Protein AF-A0A087G885-F1 (afdb_monomer_lite)

InterPro domains:
  IPR001480 Bulb-type lectin domain [PF01453] (35-95)
  IPR036426 Bulb-type lectin domain superfamily [SSF51110] (36-97)

pLDDT: mean 77.78, std 17.63, range [29.0, 96.12]

Organism: Arabis alpina (NCBI:txid50452)

Sequence (132 aa):
MGFSRSHRQVLLKITQASASPIMVNQKPVGQLLLAGNVSATLLDSGNFMIREFGPGRVSGRVLWQSFDHPTNVLLPGMKIGFNLKTKKEVAVTSWISNQVPASGAFRLGLDPSGANQLLVWRMVKSTGPVES

Structure (mmCIF, N/CA/C/O backbone):
data_AF-A0A087G885-F1
#
_entry.id   AF-A0A087G885-F1
#
loop_
_atom_site.group_PDB
_atom_site.id
_atom_site.type_symbol
_atom_site.label_atom_id
_atom_site.label_alt_id
_atom_site.label_comp_id
_atom_site.label_asym_id
_atom_site.label_entity_id
_atom_site.label_seq_id
_atom_site.pdbx_PDB_ins_code
_atom_site.Cartn_x
_atom_site.Cartn_y
_atom_site.Cartn_z
_atom_site.occupancy
_atom_site.B_iso_or_equiv
_atom_site.auth_seq_id
_atom_site.auth_comp_id
_atom_site.auth_asym_id
_atom_site.auth_atom_id
_atom_site.pdbx_PDB_model_num
ATOM 1 N N . MET A 1 1 ? -7.961 15.736 -51.613 1.00 31.55 1 MET A N 1
ATOM 2 C CA . MET A 1 1 ? -7.478 14.830 -50.547 1.00 31.55 1 MET A CA 1
ATOM 3 C C . MET A 1 1 ? -6.713 15.660 -49.537 1.00 31.55 1 MET A C 1
ATOM 5 O O . MET A 1 1 ? -5.722 16.265 -49.915 1.00 31.55 1 MET A O 1
ATOM 9 N N . GLY A 1 2 ? -7.183 15.748 -48.296 1.00 29.77 2 GLY A N 1
ATOM 10 C CA . GLY A 1 2 ? -6.480 16.465 -47.236 1.00 29.77 2 GLY A CA 1
ATOM 11 C C . GLY A 1 2 ? -6.496 15.617 -45.977 1.00 29.77 2 GLY A C 1
ATOM 12 O O . GLY A 1 2 ? -7.555 15.403 -45.398 1.00 29.77 2 GLY A O 1
ATOM 13 N N . PHE A 1 3 ? -5.338 15.100 -45.578 1.00 29.00 3 PHE A N 1
ATOM 14 C CA . PHE A 1 3 ? -5.192 14.419 -44.298 1.00 29.00 3 PHE A CA 1
ATOM 15 C C . PHE A 1 3 ? -4.733 15.441 -43.260 1.00 29.00 3 PHE A C 1
ATOM 17 O O . PHE A 1 3 ? -3.583 15.873 -43.268 1.00 29.00 3 PHE A O 1
ATOM 24 N N . SER A 1 4 ? -5.639 15.821 -42.357 1.00 32.22 4 SER A N 1
ATOM 25 C CA . SER A 1 4 ? -5.287 16.538 -41.132 1.00 32.22 4 SER A CA 1
ATOM 26 C C . SER A 1 4 ? -4.790 15.529 -40.097 1.00 32.22 4 SER A C 1
ATOM 28 O O . SER A 1 4 ? -5.542 14.665 -39.639 1.00 32.22 4 SER A O 1
ATOM 30 N N . ARG A 1 5 ? -3.505 15.608 -39.733 1.00 40.09 5 ARG A N 1
ATOM 31 C CA . ARG A 1 5 ? -2.944 14.859 -38.602 1.00 40.09 5 ARG A CA 1
ATOM 32 C C . ARG A 1 5 ? -3.202 15.631 -37.310 1.00 40.09 5 ARG A C 1
ATOM 34 O O . ARG A 1 5 ? -2.418 16.492 -36.919 1.00 40.09 5 ARG A O 1
ATOM 41 N N . SER A 1 6 ? -4.278 15.277 -36.616 1.00 41.97 6 SER A N 1
ATOM 42 C CA . SER A 1 6 ? -4.454 15.635 -35.207 1.00 41.97 6 SER A CA 1
ATOM 43 C C . SER A 1 6 ? -3.518 14.771 -34.352 1.00 41.97 6 SER A C 1
ATOM 45 O O . SER A 1 6 ? -3.659 13.547 -34.302 1.00 41.97 6 SER A O 1
ATOM 47 N N . HIS A 1 7 ? -2.535 15.401 -33.704 1.00 48.94 7 HIS A N 1
ATOM 48 C CA . HIS A 1 7 ? -1.668 14.761 -32.713 1.00 48.94 7 HIS A CA 1
ATOM 49 C C . HIS A 1 7 ? -2.490 14.433 -31.460 1.00 48.94 7 HIS A C 1
ATOM 51 O O . HIS A 1 7 ? -2.617 15.249 -30.548 1.00 48.94 7 HIS A O 1
ATOM 57 N N . ARG A 1 8 ? -3.061 13.227 -31.403 1.00 53.31 8 ARG A N 1
ATOM 58 C CA . ARG A 1 8 ? -3.664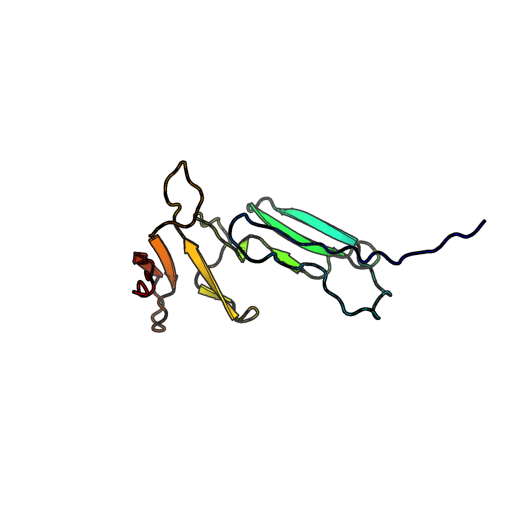 12.711 -30.172 1.00 53.31 8 ARG A CA 1
ATOM 59 C C . ARG A 1 8 ? -2.547 12.357 -29.191 1.00 53.31 8 ARG A C 1
ATOM 61 O O . ARG A 1 8 ? -1.811 11.399 -29.409 1.00 53.31 8 ARG A O 1
ATOM 68 N N . GLN A 1 9 ? -2.427 13.114 -28.105 1.00 55.38 9 GLN A N 1
ATOM 69 C CA . GLN A 1 9 ? -1.678 12.660 -26.935 1.00 55.38 9 GLN A CA 1
ATOM 70 C C . GLN A 1 9 ? -2.383 11.425 -26.366 1.00 55.38 9 GLN A C 1
ATOM 72 O O . GLN A 1 9 ? -3.574 11.474 -26.055 1.00 55.38 9 GLN A O 1
ATOM 77 N N . VAL A 1 10 ? -1.665 10.309 -26.244 1.00 59.78 10 VAL A N 1
ATOM 78 C CA . VAL A 1 10 ? -2.186 9.113 -25.574 1.00 59.78 10 VAL A CA 1
ATOM 79 C C . VAL A 1 10 ? -1.927 9.282 -24.086 1.00 59.78 10 VAL A C 1
ATOM 81 O O . VAL A 1 10 ? -0.790 9.184 -23.639 1.00 59.78 10 VAL A O 1
ATOM 84 N N . LEU A 1 11 ? -2.977 9.571 -23.324 1.00 68.19 11 LEU A N 1
ATOM 85 C CA . LEU A 1 11 ? -2.916 9.754 -21.878 1.00 68.19 11 LEU A CA 1
ATOM 86 C C . LEU A 1 11 ? -3.307 8.451 -21.178 1.00 68.19 11 LEU A C 1
ATOM 88 O O . LEU A 1 11 ? -4.454 8.015 -21.274 1.00 68.19 11 LEU A O 1
ATOM 92 N N . LEU A 1 12 ? -2.367 7.844 -20.457 1.00 67.88 12 LEU A N 1
ATOM 93 C CA . LEU A 1 12 ? -2.636 6.701 -19.595 1.00 67.88 12 LEU A CA 1
ATOM 94 C C . LEU A 1 12 ? -3.019 7.211 -18.206 1.00 67.88 12 LEU A C 1
ATOM 96 O O . LEU A 1 12 ? -2.207 7.815 -17.498 1.00 67.88 12 LEU A O 1
ATOM 100 N N . LYS A 1 13 ? -4.267 6.945 -17.824 1.00 72.12 13 LYS A N 1
ATOM 101 C CA . LYS A 1 13 ? -4.784 7.202 -16.482 1.00 72.12 13 LYS A CA 1
ATOM 102 C C . LYS A 1 13 ? -5.332 5.918 -15.877 1.00 72.12 13 LYS A C 1
ATOM 104 O O . LYS A 1 13 ? -5.998 5.151 -16.567 1.00 72.12 13 LYS A O 1
ATOM 109 N N . ILE A 1 14 ? -5.079 5.708 -14.592 1.00 73.38 14 ILE A N 1
ATOM 110 C CA . ILE A 1 14 ? -5.749 4.670 -13.805 1.00 73.38 14 ILE A CA 1
ATOM 111 C C . ILE A 1 14 ? -6.915 5.339 -13.078 1.00 73.38 14 ILE A C 1
ATOM 113 O O . ILE A 1 14 ? -6.713 6.326 -12.369 1.00 73.38 14 ILE A O 1
ATOM 117 N N . THR A 1 15 ? -8.130 4.824 -13.257 1.00 72.19 15 THR A N 1
ATOM 118 C CA . THR A 1 15 ? -9.336 5.311 -12.573 1.00 72.19 15 THR A CA 1
ATOM 119 C C . THR A 1 15 ? -9.759 4.336 -11.482 1.00 72.19 15 THR A C 1
ATOM 121 O O . THR A 1 15 ? -9.707 3.125 -11.679 1.00 72.19 15 THR A O 1
ATOM 124 N N . GLN A 1 16 ? -10.218 4.862 -10.351 1.00 70.69 16 GLN A N 1
ATOM 125 C CA . GLN A 1 16 ? -10.872 4.099 -9.286 1.00 70.69 16 GLN A CA 1
ATOM 126 C C . GLN A 1 16 ? -12.191 4.800 -8.938 1.00 70.69 16 GLN A C 1
ATOM 128 O O . GLN A 1 16 ? -12.270 6.021 -9.054 1.00 70.69 16 GLN A O 1
ATOM 133 N N . ALA A 1 17 ? -13.218 4.047 -8.528 1.00 58.00 17 ALA A N 1
ATOM 134 C CA . ALA A 1 17 ? -14.609 4.519 -8.403 1.00 58.00 17 ALA A CA 1
ATOM 135 C C . ALA A 1 17 ? -14.834 5.669 -7.393 1.00 58.00 17 ALA A C 1
ATOM 137 O O . ALA A 1 17 ? -15.938 6.191 -7.287 1.00 58.00 17 ALA A O 1
ATOM 138 N N . SER A 1 18 ? -13.799 6.083 -6.661 1.00 54.88 18 SER A N 1
ATOM 139 C CA . SER A 1 18 ? -13.887 7.091 -5.604 1.00 54.88 18 SER A CA 1
ATOM 140 C C . SER A 1 18 ? -12.581 7.861 -5.372 1.00 54.88 18 SER A C 1
ATOM 142 O O . SER A 1 18 ? -12.400 8.442 -4.303 1.00 54.88 18 SER A O 1
ATOM 144 N N . ALA A 1 19 ? -11.641 7.840 -6.322 1.00 64.56 19 ALA A N 1
ATOM 145 C CA . ALA A 1 19 ? -10.357 8.526 -6.187 1.00 64.56 19 ALA A CA 1
ATOM 146 C C . ALA A 1 19 ? -10.006 9.311 -7.452 1.00 64.56 19 ALA A C 1
ATOM 148 O O . ALA A 1 19 ? -10.381 8.929 -8.563 1.00 64.56 19 ALA A O 1
ATOM 149 N N . SER A 1 20 ? -9.252 10.399 -7.279 1.00 73.88 20 SER A N 1
ATOM 150 C CA . SER A 1 20 ? -8.703 11.158 -8.402 1.00 73.88 20 SER A CA 1
ATOM 151 C C . SER A 1 20 ? -7.888 10.237 -9.321 1.00 73.88 20 SER A C 1
ATOM 153 O O . SER A 1 20 ? -7.096 9.434 -8.815 1.00 73.88 20 SER A O 1
ATOM 155 N N . PRO A 1 21 ? -8.044 10.339 -10.656 1.00 73.00 21 PRO A N 1
ATOM 156 C CA . PRO A 1 21 ? -7.293 9.510 -11.588 1.00 73.00 21 PRO A CA 1
ATOM 157 C C . PRO A 1 21 ? -5.783 9.672 -11.404 1.00 73.00 21 PRO A C 1
ATOM 159 O O . PRO A 1 21 ? -5.276 10.789 -11.293 1.00 73.00 21 PRO A O 1
ATOM 162 N N . ILE A 1 22 ? -5.056 8.556 -11.407 1.00 71.00 22 ILE A N 1
ATOM 163 C CA . ILE A 1 22 ? -3.592 8.570 -11.355 1.00 71.00 22 ILE A CA 1
ATOM 164 C C . ILE A 1 22 ? -3.070 8.705 -12.780 1.00 71.00 22 ILE A C 1
ATOM 166 O O . ILE A 1 22 ? -3.351 7.859 -13.630 1.00 71.00 22 ILE A O 1
ATOM 170 N N . MET A 1 23 ? -2.299 9.759 -13.032 1.00 72.50 23 MET A N 1
ATOM 171 C CA . MET A 1 23 ? -1.761 10.076 -14.351 1.00 72.50 23 MET A CA 1
ATOM 172 C C . MET A 1 23 ? -0.367 9.459 -14.523 1.00 72.50 23 MET A C 1
ATOM 174 O O . MET A 1 23 ? 0.546 9.789 -13.770 1.00 72.50 23 MET A O 1
ATOM 178 N N . VAL A 1 24 ? -0.196 8.556 -15.496 1.00 65.50 24 VAL A N 1
ATOM 179 C CA . VAL A 1 24 ? 1.001 7.691 -15.583 1.00 65.50 24 VAL A CA 1
ATOM 180 C C . VAL A 1 24 ? 2.054 8.202 -16.574 1.00 65.50 24 VAL A C 1
ATOM 182 O O . VAL A 1 24 ? 3.243 7.966 -16.380 1.00 65.50 24 VAL A O 1
ATOM 185 N N . ASN A 1 25 ? 1.659 8.920 -17.628 1.00 59.53 25 ASN A N 1
ATOM 186 C CA . ASN A 1 25 ? 2.563 9.327 -18.715 1.00 59.53 25 ASN A CA 1
ATOM 187 C C . ASN A 1 25 ? 2.464 10.818 -19.090 1.00 59.53 25 ASN A C 1
ATOM 189 O O . ASN A 1 25 ? 2.641 11.191 -20.249 1.00 59.53 25 ASN A O 1
ATOM 193 N N . GLN A 1 26 ? 2.205 11.688 -18.112 1.00 60.09 26 GLN A N 1
ATOM 194 C CA . GLN A 1 26 ? 2.209 13.134 -18.336 1.00 60.09 26 GLN A CA 1
ATOM 195 C C . GLN A 1 26 ? 3.645 13.648 -18.522 1.00 60.09 26 GLN A C 1
ATOM 197 O O . GLN A 1 26 ? 4.359 13.877 -17.549 1.00 60.09 26 GLN A O 1
ATOM 202 N N . LYS A 1 27 ? 4.074 13.839 -19.776 1.00 57.44 27 LYS A N 1
ATOM 203 C CA . LYS A 1 27 ? 5.253 14.652 -20.122 1.00 57.44 27 LYS A CA 1
ATOM 204 C C . LYS A 1 27 ? 4.795 15.939 -20.835 1.00 57.44 27 LYS A C 1
ATOM 206 O O . LYS A 1 27 ? 3.832 15.872 -21.602 1.00 57.44 27 LYS A O 1
ATOM 211 N N . PRO A 1 28 ? 5.449 17.098 -20.606 1.00 52.16 28 PRO A N 1
ATOM 212 C CA . PRO A 1 28 ? 5.145 18.322 -21.339 1.00 52.16 28 PRO A CA 1
ATOM 213 C C . PRO A 1 28 ? 5.359 18.118 -22.843 1.00 52.16 28 PRO A C 1
ATOM 215 O O . PRO A 1 28 ? 6.294 17.432 -23.270 1.00 52.16 28 PRO A O 1
ATOM 218 N N . VAL A 1 29 ? 4.486 18.722 -23.647 1.00 48.62 29 VAL A N 1
ATOM 219 C CA . VAL A 1 29 ? 4.555 18.685 -25.111 1.00 48.62 29 VAL A CA 1
ATOM 220 C C . VAL A 1 29 ? 5.866 19.340 -25.552 1.00 48.62 29 VAL A C 1
ATOM 222 O O . VAL A 1 29 ? 6.032 20.544 -25.410 1.00 48.62 29 VAL A O 1
ATOM 225 N N . GLY A 1 30 ? 6.815 18.527 -26.025 1.00 49.28 30 GLY A N 1
ATOM 226 C CA . GLY A 1 30 ? 8.149 18.973 -26.451 1.00 49.28 30 GLY A CA 1
ATOM 227 C C . GLY A 1 30 ? 9.253 17.914 -26.324 1.00 49.28 30 GLY A C 1
ATOM 228 O O . GLY A 1 30 ? 10.237 17.974 -27.048 1.00 49.28 30 GLY A O 1
ATOM 229 N N . GLN A 1 31 ? 9.084 16.890 -25.476 1.00 53.94 31 GLN A N 1
ATOM 230 C CA . GLN A 1 31 ? 10.065 15.797 -25.294 1.00 53.94 31 GLN A CA 1
ATOM 231 C C . GLN A 1 31 ? 9.686 14.502 -26.038 1.00 53.94 31 GLN A C 1
ATOM 233 O O . GLN A 1 31 ? 9.791 13.400 -25.502 1.00 53.94 31 GLN A O 1
ATOM 238 N N . LEU A 1 32 ? 9.237 14.610 -27.288 1.00 49.97 32 LEU A N 1
ATOM 239 C CA . LEU A 1 32 ? 8.760 13.476 -28.098 1.00 49.97 32 LEU A CA 1
ATOM 240 C C . LEU A 1 32 ? 9.859 12.507 -28.592 1.00 49.97 32 LEU A C 1
ATOM 242 O O . LEU A 1 32 ? 9.581 11.684 -29.457 1.00 49.97 32 LEU A O 1
ATOM 246 N N . LEU A 1 33 ? 11.089 12.560 -28.069 1.00 48.53 33 LEU A N 1
ATOM 247 C CA . LEU A 1 33 ? 12.217 11.821 -28.657 1.00 48.53 33 LEU A CA 1
ATOM 248 C C . LEU A 1 33 ? 12.604 10.504 -27.991 1.00 48.53 33 LEU A C 1
ATOM 250 O O . LEU A 1 33 ? 13.491 9.836 -28.503 1.00 48.53 33 LEU A O 1
ATOM 254 N N . LEU A 1 34 ? 11.923 10.057 -26.940 1.00 51.19 34 LEU A N 1
ATOM 255 C CA . LEU A 1 34 ? 12.068 8.681 -26.455 1.00 51.19 34 LEU A CA 1
ATOM 256 C C . LEU A 1 34 ? 10.718 8.210 -25.919 1.00 51.19 34 LEU A C 1
ATOM 258 O O . LEU A 1 34 ? 10.476 8.222 -24.714 1.00 51.19 34 LEU A O 1
ATOM 262 N N . ALA A 1 35 ? 9.804 7.837 -26.816 1.00 55.75 35 ALA A N 1
ATOM 263 C CA . ALA A 1 35 ? 8.668 7.012 -26.429 1.00 55.75 35 ALA A CA 1
ATOM 264 C C . ALA A 1 35 ? 9.219 5.624 -26.072 1.00 55.75 35 ALA A C 1
ATOM 266 O O . ALA A 1 35 ? 9.265 4.725 -26.908 1.00 55.75 35 ALA A O 1
ATOM 267 N N . GLY A 1 36 ? 9.733 5.479 -24.849 1.00 63.34 36 GLY A N 1
ATOM 268 C CA . GLY A 1 36 ? 10.058 4.171 -24.313 1.00 63.34 36 GLY A CA 1
ATOM 269 C C . GLY A 1 36 ? 8.794 3.319 -24.301 1.00 63.34 36 GLY A C 1
ATOM 270 O O . GLY A 1 36 ? 7.705 3.814 -24.000 1.00 63.34 36 GLY A O 1
ATOM 271 N N . ASN A 1 37 ? 8.911 2.041 -24.654 1.00 75.06 37 ASN A N 1
ATOM 272 C CA . ASN A 1 37 ? 7.763 1.144 -24.597 1.00 75.06 37 ASN A CA 1
ATOM 273 C C . ASN A 1 37 ? 7.297 1.052 -23.141 1.00 75.06 37 ASN A C 1
ATOM 275 O O . ASN A 1 37 ? 8.076 0.693 -22.263 1.00 75.06 37 ASN A O 1
ATOM 279 N N . VAL A 1 38 ? 6.037 1.382 -22.868 1.00 81.25 38 VAL A N 1
ATOM 280 C CA . VAL A 1 38 ? 5.462 1.246 -21.526 1.00 81.25 38 VAL A CA 1
ATOM 281 C C . VAL A 1 38 ? 4.810 -0.124 -21.414 1.00 81.25 38 VAL A C 1
ATOM 283 O O . VAL A 1 38 ? 4.025 -0.511 -22.277 1.00 81.25 38 VAL A O 1
ATOM 286 N N . SER A 1 39 ? 5.106 -0.854 -20.342 1.00 85.06 39 SER A N 1
ATOM 287 C CA . SER A 1 39 ? 4.423 -2.112 -20.026 1.00 85.06 39 SER A CA 1
ATOM 288 C C . SER A 1 39 ? 3.743 -2.048 -18.675 1.00 85.06 39 SER A C 1
ATOM 290 O O . SER A 1 39 ? 4.315 -1.502 -17.728 1.00 85.06 39 SER A O 1
ATOM 292 N N . ALA A 1 40 ? 2.609 -2.727 -18.573 1.00 88.81 40 ALA A N 1
ATOM 293 C CA . ALA A 1 40 ? 2.029 -3.147 -17.311 1.00 88.81 40 ALA A CA 1
ATOM 294 C C . ALA A 1 40 ? 2.406 -4.612 -17.040 1.00 88.81 40 ALA A C 1
ATOM 296 O O . ALA A 1 40 ? 2.363 -5.445 -17.946 1.00 88.81 40 ALA A O 1
ATOM 297 N N . THR A 1 41 ? 2.822 -4.941 -15.822 1.00 90.25 41 THR A N 1
ATOM 298 C CA . THR A 1 41 ? 3.211 -6.308 -15.447 1.00 90.25 41 THR A CA 1
ATOM 299 C C . THR A 1 41 ? 2.742 -6.606 -14.033 1.00 90.25 41 THR A C 1
ATOM 301 O O . THR A 1 41 ? 2.990 -5.813 -13.129 1.00 90.25 41 THR A O 1
ATOM 304 N N . LEU A 1 42 ? 2.087 -7.750 -13.842 1.00 94.00 42 LEU A N 1
ATOM 305 C CA . LEU A 1 42 ? 1.832 -8.318 -12.523 1.00 94.00 42 LEU A CA 1
ATOM 306 C C . LEU A 1 42 ? 3.002 -9.240 -12.172 1.00 94.00 42 LEU A C 1
ATOM 308 O O . LEU A 1 42 ? 3.286 -10.170 -12.921 1.00 94.00 42 LEU A O 1
ATOM 312 N N . LEU A 1 43 ? 3.712 -8.934 -11.090 1.00 93.62 43 LEU A N 1
ATOM 313 C CA . LEU A 1 43 ? 4.786 -9.783 -10.580 1.00 93.62 43 LEU A CA 1
ATOM 314 C C . LEU A 1 43 ? 4.218 -10.929 -9.737 1.00 93.62 43 LEU A C 1
ATOM 316 O O . LEU A 1 43 ? 3.146 -10.786 -9.153 1.00 93.62 43 LEU A O 1
ATOM 320 N N . ASP A 1 44 ? 4.994 -12.000 -9.572 1.00 94.12 44 ASP A N 1
ATOM 321 C CA . ASP A 1 44 ? 4.643 -13.142 -8.709 1.00 94.12 44 ASP A CA 1
ATOM 322 C C . ASP A 1 44 ? 4.448 -12.742 -7.236 1.00 94.12 44 ASP A C 1
ATOM 324 O O . ASP A 1 44 ? 3.746 -13.413 -6.486 1.00 94.12 44 ASP A O 1
ATOM 328 N N . SER A 1 45 ? 5.011 -11.603 -6.818 1.00 94.12 45 SER A N 1
ATOM 329 C CA . SER A 1 45 ? 4.756 -11.011 -5.500 1.00 94.12 45 SER A CA 1
ATOM 330 C C . SER A 1 45 ? 3.345 -10.427 -5.344 1.00 94.12 45 SER A C 1
ATOM 332 O O . SER A 1 45 ? 2.972 -10.021 -4.247 1.00 94.12 45 SER A O 1
ATOM 334 N N . GLY A 1 46 ? 2.573 -10.321 -6.427 1.00 93.88 46 GLY A N 1
ATOM 335 C CA . GLY A 1 46 ? 1.294 -9.611 -6.477 1.00 93.88 46 GLY A CA 1
ATOM 336 C C . GLY A 1 46 ? 1.429 -8.104 -6.725 1.00 93.88 46 GLY A C 1
ATOM 337 O O . GLY A 1 46 ? 0.422 -7.395 -6.776 1.00 93.88 46 GLY A O 1
ATOM 338 N N . ASN A 1 47 ? 2.650 -7.585 -6.903 1.00 94.38 47 ASN A N 1
ATOM 339 C CA . ASN A 1 47 ? 2.854 -6.179 -7.243 1.00 94.38 47 ASN A CA 1
ATOM 340 C C . ASN A 1 47 ? 2.538 -5.939 -8.726 1.00 94.38 47 ASN A C 1
ATOM 342 O O . ASN A 1 47 ? 3.217 -6.462 -9.612 1.00 94.38 47 ASN A O 1
ATOM 346 N N . PHE A 1 48 ? 1.520 -5.128 -8.999 1.00 93.50 48 PHE A N 1
ATOM 347 C CA . PHE A 1 48 ? 1.193 -4.675 -10.344 1.00 93.50 48 PHE A CA 1
ATOM 348 C C . PHE A 1 48 ? 1.973 -3.396 -10.638 1.00 93.50 48 PHE A C 1
ATOM 350 O O . PHE A 1 48 ? 1.809 -2.399 -9.942 1.00 93.50 48 PHE A O 1
ATOM 357 N N . MET A 1 49 ? 2.828 -3.413 -11.657 1.00 91.62 49 MET A N 1
ATOM 358 C CA . MET A 1 49 ? 3.763 -2.329 -11.956 1.00 91.62 49 MET A CA 1
ATOM 359 C C . MET A 1 49 ? 3.596 -1.808 -13.376 1.00 91.62 49 MET A C 1
ATOM 361 O O . MET A 1 49 ? 3.427 -2.581 -14.320 1.00 91.62 49 MET A O 1
ATOM 365 N N . ILE A 1 50 ? 3.741 -0.494 -13.533 1.00 90.12 50 ILE A N 1
ATOM 366 C CA . ILE A 1 50 ? 3.886 0.163 -14.830 1.00 90.12 50 ILE A CA 1
ATOM 367 C C . ILE A 1 50 ? 5.303 0.712 -14.941 1.00 90.12 50 ILE A C 1
ATOM 369 O O . ILE A 1 50 ? 5.768 1.448 -14.066 1.00 90.12 50 ILE A O 1
ATOM 373 N N . ARG A 1 51 ? 5.994 0.362 -16.024 1.00 86.81 51 ARG A N 1
ATOM 374 C CA . ARG A 1 51 ? 7.397 0.727 -16.262 1.00 86.81 51 ARG A CA 1
ATOM 375 C C . ARG A 1 51 ? 7.636 1.123 -17.709 1.00 86.81 51 ARG A C 1
ATOM 377 O O . ARG A 1 51 ? 7.000 0.585 -18.614 1.00 86.81 51 ARG A O 1
ATOM 384 N N . GLU A 1 52 ? 8.560 2.051 -17.898 1.00 85.44 52 GLU A N 1
ATOM 385 C CA . GLU A 1 52 ? 9.103 2.433 -19.200 1.00 85.44 52 GLU A CA 1
ATOM 386 C C . GLU A 1 52 ? 10.266 1.497 -19.554 1.00 85.44 52 GLU A C 1
ATOM 388 O O . GLU A 1 52 ? 11.036 1.097 -18.681 1.00 85.44 52 GLU A O 1
ATOM 393 N N . PHE A 1 53 ? 10.408 1.153 -20.829 1.00 78.56 53 PHE A N 1
ATOM 394 C CA . PHE A 1 53 ? 11.561 0.439 -21.365 1.00 78.56 53 PHE A CA 1
ATOM 395 C C . PHE A 1 53 ? 12.361 1.349 -22.283 1.00 78.56 53 PHE A C 1
ATOM 397 O O . PHE A 1 53 ? 11.800 2.010 -23.159 1.00 78.56 53 PHE A O 1
ATOM 404 N N . GLY A 1 54 ? 13.679 1.339 -22.102 1.00 69.62 54 GLY A N 1
ATOM 405 C CA . GLY A 1 54 ? 14.592 2.004 -23.021 1.00 69.62 54 GLY A CA 1
ATOM 406 C C . GLY A 1 54 ? 14.730 1.254 -24.355 1.00 69.62 54 GLY A C 1
ATOM 407 O O . GLY A 1 54 ? 14.220 0.133 -24.508 1.00 69.62 54 GLY A O 1
ATOM 408 N N . PRO A 1 55 ? 15.455 1.841 -25.323 1.00 68.88 55 PRO A N 1
ATOM 409 C CA . PRO A 1 55 ? 15.886 1.136 -26.528 1.00 68.88 55 PRO A CA 1
ATOM 410 C C . PRO A 1 55 ? 16.537 -0.207 -26.161 1.00 68.88 55 PRO A C 1
ATOM 412 O O . PRO A 1 55 ? 17.286 -0.294 -25.191 1.00 68.88 55 PRO A O 1
ATOM 415 N N . GLY A 1 56 ? 16.212 -1.276 -26.892 1.00 69.19 56 GLY A N 1
ATOM 416 C CA . GLY A 1 56 ? 16.723 -2.620 -26.588 1.00 69.19 56 GLY A CA 1
ATOM 417 C C . GLY A 1 56 ? 16.032 -3.341 -25.420 1.00 69.19 56 GLY A C 1
ATOM 418 O O . GLY A 1 56 ? 16.566 -4.328 -24.928 1.00 69.19 56 GLY A O 1
ATOM 419 N N . ARG A 1 57 ? 14.845 -2.886 -24.978 1.00 65.94 57 ARG A N 1
ATOM 420 C CA . ARG A 1 57 ? 14.045 -3.497 -23.886 1.00 65.94 57 ARG A CA 1
ATOM 421 C C . ARG A 1 57 ? 14.767 -3.552 -22.535 1.00 65.94 57 ARG A C 1
ATOM 423 O O . ARG A 1 57 ? 14.381 -4.325 -21.661 1.00 65.94 57 ARG A O 1
ATOM 430 N N . VAL A 1 58 ? 15.777 -2.708 -22.339 1.00 74.25 58 VAL A N 1
ATOM 431 C CA . VAL A 1 58 ? 16.418 -2.545 -21.034 1.00 74.25 58 VAL A CA 1
ATOM 432 C C . VAL A 1 58 ? 15.384 -1.973 -20.065 1.00 74.25 58 VAL A C 1
ATOM 434 O O . VAL A 1 58 ? 14.743 -0.961 -20.370 1.00 74.25 58 VAL A O 1
ATOM 437 N N . SER A 1 59 ? 15.191 -2.654 -18.929 1.00 70.69 59 SER A N 1
ATOM 438 C CA . SER A 1 59 ? 14.267 -2.239 -17.868 1.00 70.69 59 SER A CA 1
ATOM 439 C C . SER A 1 59 ? 14.560 -0.801 -17.467 1.00 70.69 59 SER A C 1
ATOM 441 O O . SER A 1 59 ? 15.613 -0.506 -16.906 1.00 70.69 59 SER A O 1
ATOM 443 N N . GLY A 1 60 ? 13.637 0.094 -17.800 1.00 75.94 60 GLY A N 1
ATOM 444 C CA . GLY A 1 60 ? 13.744 1.503 -17.476 1.00 75.94 60 GLY A CA 1
ATOM 445 C C . GLY A 1 60 ? 13.059 1.826 -16.153 1.00 75.94 60 GLY A C 1
ATOM 446 O O . GLY A 1 60 ? 12.975 1.017 -15.227 1.00 75.94 60 GLY A O 1
ATOM 447 N N . ARG A 1 61 ? 12.578 3.062 -16.056 1.00 83.75 61 ARG A N 1
A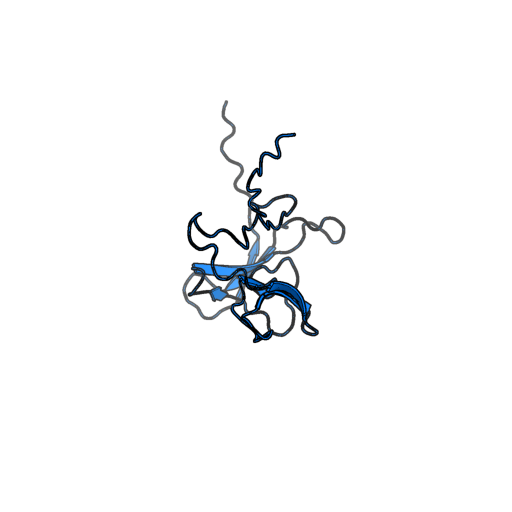TOM 448 C CA . ARG A 1 61 ? 12.007 3.625 -14.835 1.00 83.75 61 ARG A CA 1
ATOM 449 C C . ARG A 1 61 ? 10.642 3.009 -14.507 1.00 83.75 61 ARG A C 1
ATOM 451 O O . ARG A 1 61 ? 9.767 2.921 -15.366 1.00 83.75 61 ARG A O 1
ATOM 458 N N . VAL A 1 62 ? 10.426 2.682 -13.231 1.00 86.75 62 VAL A N 1
ATOM 459 C CA . VAL A 1 62 ? 9.090 2.386 -12.689 1.00 86.75 62 VAL A CA 1
ATOM 460 C C . VAL A 1 62 ? 8.306 3.690 -12.579 1.00 86.75 62 VAL A C 1
ATOM 462 O O . VAL A 1 62 ? 8.737 4.630 -11.908 1.00 86.75 62 VAL A O 1
ATOM 465 N N . LEU A 1 63 ? 7.168 3.747 -13.262 1.00 86.62 63 LEU A N 1
ATOM 466 C CA . LEU A 1 63 ? 6.277 4.906 -13.282 1.00 86.62 63 LEU A CA 1
ATOM 467 C C . LEU A 1 63 ? 5.226 4.814 -12.173 1.00 86.62 63 LEU A C 1
ATOM 469 O O . LEU A 1 63 ? 4.863 5.830 -11.588 1.00 86.62 63 LEU A O 1
ATOM 473 N N . TRP A 1 64 ? 4.752 3.601 -11.880 1.00 89.31 64 TRP A N 1
ATOM 474 C CA . TRP A 1 64 ? 3.721 3.339 -10.878 1.00 89.31 64 TRP A CA 1
ATOM 475 C C . TRP A 1 64 ? 3.784 1.882 -10.394 1.00 89.31 64 TRP A C 1
ATOM 477 O O . TRP A 1 64 ? 4.177 1.002 -11.163 1.00 89.31 64 TRP A O 1
ATOM 487 N N . GLN A 1 65 ? 3.374 1.613 -9.153 1.00 90.88 65 GLN A N 1
ATOM 488 C CA . GLN A 1 65 ? 3.236 0.254 -8.619 1.00 90.88 65 GLN A CA 1
ATOM 489 C C . GLN A 1 65 ? 2.102 0.150 -7.587 1.00 90.88 65 GLN A C 1
ATOM 491 O O . GLN A 1 65 ? 1.876 1.089 -6.823 1.00 90.88 65 GLN A O 1
ATOM 496 N N . SER A 1 66 ? 1.413 -0.993 -7.528 1.00 91.62 66 SER A N 1
ATOM 497 C CA . SER A 1 66 ? 0.272 -1.193 -6.623 1.00 91.62 66 SER A CA 1
ATOM 498 C C . SER A 1 66 ? 0.682 -1.265 -5.159 1.00 91.62 66 SER A C 1
ATOM 500 O O . SER A 1 66 ? -0.098 -0.886 -4.290 1.00 91.62 66 SER A O 1
ATOM 502 N N . PHE A 1 67 ? 1.913 -1.686 -4.870 1.00 92.56 67 PHE A N 1
ATOM 503 C CA . PHE A 1 67 ? 2.416 -1.778 -3.497 1.00 92.56 67 PHE A CA 1
ATOM 504 C C . PHE A 1 67 ? 2.532 -0.419 -2.790 1.00 92.56 67 PHE A C 1
ATOM 506 O O . PHE A 1 67 ? 2.498 -0.376 -1.563 1.00 92.56 67 PHE A O 1
ATOM 513 N N . ASP A 1 68 ? 2.600 0.686 -3.541 1.00 90.44 68 ASP A N 1
ATOM 514 C CA . ASP A 1 68 ? 2.544 2.046 -2.984 1.00 90.44 68 ASP A CA 1
ATOM 515 C C . ASP A 1 68 ? 1.096 2.508 -2.691 1.00 90.44 68 ASP A C 1
ATOM 517 O O . ASP A 1 68 ? 0.885 3.598 -2.157 1.00 90.44 68 ASP A O 1
ATOM 521 N N . HIS A 1 69 ? 0.092 1.694 -3.042 1.00 90.19 69 HIS A N 1
ATOM 522 C CA . HIS A 1 69 ? -1.339 1.993 -2.936 1.00 90.19 69 HIS A CA 1
ATOM 523 C C . HIS A 1 69 ? -2.160 0.807 -2.371 1.00 90.19 69 HIS A C 1
ATOM 525 O O . HIS A 1 69 ? -3.052 0.301 -3.059 1.00 90.19 69 HIS A O 1
ATOM 531 N N . PRO A 1 70 ? -1.887 0.346 -1.132 1.00 91.00 70 PRO A N 1
ATOM 532 C CA . PRO A 1 70 ? -2.678 -0.700 -0.485 1.00 91.00 70 PRO A CA 1
ATOM 533 C C . PRO A 1 70 ? -4.163 -0.350 -0.369 1.00 91.00 70 PRO A C 1
ATOM 535 O O . PRO A 1 70 ? -4.528 0.799 -0.120 1.00 91.00 70 PRO A O 1
ATOM 538 N N . THR A 1 71 ? -5.010 -1.376 -0.456 1.00 90.94 71 THR A N 1
ATOM 539 C CA . THR A 1 71 ? -6.425 -1.314 -0.069 1.00 90.94 71 THR A CA 1
ATOM 540 C C . THR A 1 71 ? -6.592 -1.846 1.356 1.00 90.94 71 THR A C 1
ATOM 542 O O . THR A 1 71 ? -6.271 -1.131 2.300 1.00 90.94 71 THR A O 1
ATOM 545 N N . ASN A 1 72 ? -7.033 -3.095 1.523 1.00 91.88 72 ASN A N 1
ATOM 546 C CA . ASN A 1 72 ? -7.344 -3.749 2.798 1.00 91.88 72 ASN A CA 1
ATOM 547 C C . ASN A 1 72 ? -6.409 -4.917 3.149 1.00 91.88 72 ASN A C 1
ATOM 549 O O . ASN A 1 72 ? -6.540 -5.491 4.226 1.00 91.88 72 ASN A O 1
ATOM 553 N N . VAL A 1 73 ? -5.483 -5.271 2.254 1.00 91.56 73 VAL A N 1
ATOM 554 C CA . VAL A 1 73 ? -4.561 -6.404 2.416 1.00 91.56 73 VAL A CA 1
ATOM 555 C C . VAL A 1 73 ? -3.117 -5.917 2.360 1.00 91.56 73 VAL A C 1
ATOM 557 O O . VAL A 1 73 ? -2.771 -5.072 1.534 1.00 91.56 73 VAL A O 1
ATOM 560 N N . LEU A 1 74 ? -2.276 -6.484 3.227 1.00 91.81 74 LEU A N 1
ATOM 561 C CA . LEU A 1 74 ? -0.826 -6.331 3.192 1.00 91.81 74 LEU A CA 1
ATOM 562 C C . LEU A 1 74 ? -0.194 -7.622 2.656 1.00 91.81 74 LEU A C 1
ATOM 564 O O . LEU A 1 74 ? -0.243 -8.656 3.316 1.00 91.81 74 LEU A O 1
ATOM 568 N N . LEU A 1 75 ? 0.389 -7.562 1.461 1.00 93.69 75 LEU A N 1
ATOM 569 C CA . LEU A 1 75 ? 1.114 -8.680 0.856 1.00 93.69 75 LEU A CA 1
ATOM 570 C C . LEU A 1 75 ? 2.593 -8.682 1.281 1.00 93.69 75 LEU A C 1
ATOM 572 O O . LEU A 1 75 ? 3.146 -7.616 1.582 1.00 93.69 75 LEU A O 1
ATOM 576 N N . PRO A 1 76 ? 3.273 -9.846 1.266 1.00 93.31 76 PRO A N 1
ATOM 577 C CA . PRO A 1 76 ? 4.715 -9.908 1.475 1.00 93.31 76 PRO A CA 1
ATOM 578 C C . PRO A 1 76 ? 5.473 -8.952 0.539 1.00 93.31 76 PRO A C 1
ATOM 580 O O . PRO A 1 76 ? 5.248 -8.924 -0.669 1.00 93.31 76 PRO A O 1
ATOM 583 N N . GLY A 1 77 ? 6.378 -8.151 1.105 1.00 90.81 77 GLY A N 1
ATOM 584 C CA . GLY A 1 77 ? 7.163 -7.148 0.374 1.00 90.81 77 GLY A CA 1
ATOM 585 C C . GLY A 1 77 ? 6.539 -5.747 0.313 1.00 90.81 77 GLY A C 1
ATOM 586 O O . GLY A 1 77 ? 7.237 -4.798 -0.055 1.00 90.81 77 GLY A O 1
ATOM 587 N N . MET A 1 78 ? 5.274 -5.580 0.713 1.00 91.94 78 MET A N 1
ATOM 588 C CA . MET A 1 78 ? 4.691 -4.254 0.943 1.00 91.94 78 MET A CA 1
ATOM 589 C C . MET A 1 78 ? 5.312 -3.590 2.178 1.00 91.94 78 MET A C 1
ATOM 591 O O . MET A 1 78 ? 5.769 -4.261 3.104 1.00 91.94 78 MET A O 1
ATOM 595 N N . LYS A 1 79 ? 5.320 -2.254 2.203 1.00 90.00 79 LYS A N 1
ATOM 596 C CA . LYS A 1 79 ? 5.868 -1.462 3.312 1.00 90.00 79 LYS A CA 1
ATOM 597 C C . LYS A 1 79 ? 4.777 -0.578 3.898 1.00 90.00 79 LYS A C 1
ATOM 599 O O . LYS A 1 79 ? 4.157 0.170 3.155 1.00 90.00 79 LYS A O 1
ATOM 604 N N . ILE A 1 80 ? 4.579 -0.635 5.212 1.00 91.00 80 ILE A N 1
ATOM 605 C CA . ILE A 1 80 ? 3.769 0.343 5.950 1.00 91.00 80 ILE A CA 1
ATOM 606 C C . ILE A 1 80 ? 4.699 1.445 6.459 1.00 91.00 80 ILE A C 1
ATOM 608 O O . ILE A 1 80 ? 5.812 1.156 6.901 1.00 91.00 80 ILE A O 1
ATOM 612 N N . GLY A 1 81 ? 4.261 2.700 6.389 1.00 89.38 81 GLY A N 1
ATOM 613 C CA . GLY A 1 81 ? 5.023 3.850 6.875 1.00 89.38 81 GLY A CA 1
ATOM 614 C C . GLY A 1 81 ? 4.979 5.022 5.908 1.00 89.38 81 GLY A C 1
ATOM 615 O O . GLY A 1 81 ? 4.022 5.184 5.161 1.00 89.38 81 GLY A O 1
ATOM 616 N N . PHE A 1 82 ? 6.016 5.855 5.907 1.00 87.31 82 PHE A N 1
ATOM 617 C CA . PHE A 1 82 ? 6.050 7.060 5.082 1.00 87.31 82 PHE A CA 1
ATOM 618 C C . PHE A 1 82 ? 7.048 6.925 3.930 1.00 87.31 82 PHE A C 1
ATOM 620 O O . PHE A 1 82 ? 8.250 6.738 4.135 1.00 87.31 82 PHE A O 1
ATOM 627 N N . ASN A 1 83 ? 6.567 7.041 2.692 1.00 83.25 83 ASN A N 1
ATOM 628 C CA . ASN A 1 83 ? 7.431 7.056 1.520 1.00 83.25 83 ASN A CA 1
ATOM 629 C C . ASN A 1 83 ? 8.006 8.468 1.329 1.00 83.25 83 ASN A C 1
ATOM 631 O O . ASN A 1 83 ? 7.337 9.370 0.829 1.00 83.25 83 ASN A O 1
ATOM 635 N N . LEU A 1 84 ? 9.277 8.647 1.696 1.00 82.56 84 LEU A N 1
ATOM 636 C CA . LEU A 1 84 ? 9.979 9.936 1.624 1.00 82.56 84 LEU A CA 1
ATOM 637 C C . LEU A 1 84 ? 10.106 10.489 0.196 1.00 82.56 84 LEU A C 1
ATOM 639 O O . LEU A 1 84 ? 10.173 11.703 0.016 1.00 82.56 84 LEU A O 1
ATOM 643 N N . LYS A 1 85 ? 10.117 9.621 -0.826 1.00 79.81 85 LYS A N 1
ATOM 644 C CA . LYS A 1 85 ? 10.212 10.047 -2.232 1.00 79.81 85 LYS A CA 1
ATOM 645 C C . LYS A 1 85 ? 8.895 10.636 -2.724 1.00 79.81 85 LYS A C 1
ATOM 647 O O . LYS A 1 85 ? 8.900 11.649 -3.413 1.00 79.81 85 LYS A O 1
ATOM 652 N N . THR A 1 86 ? 7.774 9.998 -2.387 1.00 79.44 86 THR A N 1
ATOM 653 C CA . THR A 1 86 ? 6.438 10.445 -2.820 1.00 79.44 86 THR A CA 1
ATOM 654 C C . THR A 1 86 ? 5.777 11.397 -1.829 1.00 79.44 86 THR A C 1
ATOM 656 O O . THR A 1 86 ? 4.766 12.006 -2.173 1.00 79.44 86 THR A O 1
ATOM 659 N N . LYS A 1 87 ? 6.341 11.530 -0.620 1.00 85.94 87 LYS A N 1
ATOM 660 C CA . LYS A 1 87 ? 5.765 12.239 0.530 1.00 85.94 87 LYS A CA 1
ATOM 661 C C . LYS A 1 87 ? 4.361 11.740 0.888 1.00 85.94 87 LYS A C 1
ATOM 663 O O . LYS A 1 87 ? 3.500 12.528 1.270 1.00 85.94 87 LYS A O 1
ATOM 668 N N . LYS A 1 88 ? 4.116 10.437 0.722 1.00 85.12 88 LYS A N 1
ATOM 669 C CA . LYS A 1 88 ? 2.826 9.804 1.023 1.00 85.12 88 LYS A CA 1
ATOM 670 C C . LYS A 1 88 ? 2.981 8.746 2.101 1.00 85.12 88 LYS A C 1
ATOM 672 O O . LYS A 1 88 ? 3.928 7.961 2.083 1.00 85.12 88 LYS A O 1
ATOM 677 N N . GLU A 1 89 ? 2.009 8.714 2.999 1.00 87.75 89 GLU A N 1
ATOM 678 C CA . GLU A 1 89 ? 1.823 7.606 3.924 1.00 87.75 89 GLU A CA 1
ATOM 679 C C . GLU A 1 89 ? 1.298 6.378 3.166 1.00 87.75 89 GLU A C 1
ATOM 681 O O . GLU A 1 89 ? 0.397 6.479 2.329 1.00 87.75 89 GLU A O 1
ATOM 686 N N . VAL A 1 90 ? 1.859 5.218 3.485 1.00 90.62 90 VAL A N 1
ATOM 687 C CA . VAL A 1 90 ? 1.410 3.900 3.057 1.00 90.62 90 VAL A CA 1
ATOM 688 C C . VAL A 1 90 ? 0.831 3.193 4.276 1.00 90.62 90 VAL A C 1
ATOM 690 O O . VAL A 1 90 ? 1.540 2.892 5.236 1.00 90.62 90 VAL A O 1
ATOM 693 N N . ALA A 1 91 ? -0.472 2.944 4.231 1.00 93.56 91 ALA A N 1
ATOM 694 C CA . A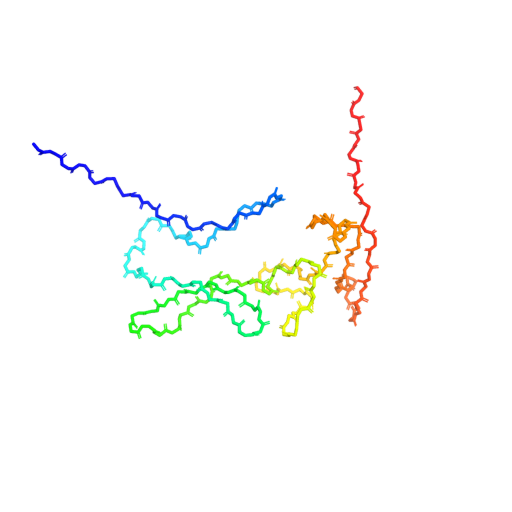LA A 1 91 ? -1.250 2.340 5.302 1.00 93.56 91 ALA A CA 1
ATOM 695 C C . ALA A 1 91 ? -2.417 1.554 4.699 1.00 93.56 91 ALA A C 1
ATOM 697 O O . ALA A 1 91 ? -2.889 1.867 3.604 1.00 93.56 91 ALA A O 1
ATOM 698 N N . VAL A 1 92 ? -2.894 0.544 5.418 1.00 95.19 92 VAL A N 1
ATOM 699 C CA . VAL A 1 92 ? -3.957 -0.356 4.960 1.00 95.19 92 VAL A CA 1
ATOM 700 C C . VAL A 1 92 ? -5.280 0.091 5.566 1.00 95.19 92 VAL A C 1
ATOM 702 O O . VAL A 1 92 ? -5.357 0.375 6.758 1.00 95.19 92 VAL A O 1
ATOM 705 N N . THR A 1 93 ? -6.332 0.168 4.759 1.00 95.12 93 THR A N 1
ATOM 706 C CA . THR A 1 93 ? -7.676 0.560 5.196 1.00 95.12 93 THR A CA 1
ATOM 707 C C . THR A 1 93 ? -8.635 -0.602 4.981 1.00 95.12 93 THR A C 1
ATOM 709 O O . THR A 1 93 ? -8.734 -1.142 3.884 1.00 95.12 93 THR A O 1
ATOM 712 N N . SER A 1 94 ? -9.346 -0.990 6.037 1.00 95.44 94 SER A N 1
ATOM 713 C CA . SER A 1 94 ? -10.396 -2.012 5.981 1.00 95.44 94 SER A CA 1
ATOM 714 C C . SER A 1 94 ? -11.423 -1.720 4.888 1.00 95.44 94 SER A C 1
ATOM 716 O O . SER A 1 94 ? -11.601 -0.578 4.466 1.00 95.44 94 SER A O 1
ATOM 718 N N . TRP A 1 95 ? -12.137 -2.753 4.459 1.00 95.19 95 TRP A N 1
ATOM 719 C CA . TRP A 1 95 ? -13.376 -2.566 3.716 1.00 95.19 95 TRP A CA 1
ATOM 720 C C . TRP A 1 95 ? -14.534 -2.233 4.654 1.00 95.19 95 TRP A C 1
ATOM 722 O O . TRP A 1 95 ? -14.474 -2.530 5.848 1.00 95.19 95 TRP A O 1
ATOM 732 N N . ILE A 1 96 ? -15.602 -1.635 4.118 1.00 92.81 96 ILE A N 1
ATOM 733 C CA . ILE A 1 96 ? -16.862 -1.464 4.861 1.00 92.81 96 ILE A CA 1
ATOM 734 C C . ILE A 1 96 ? -17.389 -2.835 5.302 1.00 92.81 96 ILE A C 1
ATOM 736 O O . ILE A 1 96 ? -17.830 -2.996 6.438 1.00 92.81 96 ILE A O 1
ATOM 740 N N . SER A 1 97 ? -17.331 -3.821 4.406 1.00 92.81 97 SER A N 1
ATOM 741 C CA . SER A 1 97 ? -17.655 -5.218 4.687 1.00 92.81 97 SER A CA 1
ATOM 742 C C . SER A 1 97 ? -17.007 -6.130 3.643 1.00 92.81 97 SER A C 1
ATOM 744 O O . SER A 1 97 ? -16.483 -5.657 2.636 1.00 92.81 97 SER A O 1
ATOM 746 N N . ASN A 1 98 ? -17.104 -7.448 3.828 1.00 92.94 98 ASN A N 1
ATOM 747 C CA . ASN A 1 98 ? -16.614 -8.427 2.848 1.00 92.94 98 ASN A CA 1
ATOM 748 C C . ASN A 1 98 ? -17.280 -8.301 1.465 1.00 92.94 98 ASN A C 1
ATOM 750 O O . ASN A 1 98 ? -16.713 -8.757 0.481 1.00 92.94 98 ASN A O 1
ATOM 754 N N . GLN A 1 99 ? -18.471 -7.694 1.392 1.00 96.12 99 GLN A N 1
ATOM 755 C CA . GLN A 1 99 ? -19.230 -7.512 0.148 1.00 96.12 99 GLN A CA 1
ATOM 756 C C . GLN A 1 99 ? -19.073 -6.106 -0.446 1.00 96.12 99 GLN A C 1
ATOM 758 O O . GLN A 1 99 ? -19.428 -5.879 -1.599 1.00 96.12 99 GLN A O 1
ATOM 763 N N . VAL A 1 100 ? -18.568 -5.145 0.333 1.00 93.38 100 VAL A N 1
ATOM 764 C CA . VAL A 1 100 ? -18.489 -3.734 -0.061 1.00 93.38 100 VAL A CA 1
ATOM 765 C C . VAL A 1 100 ? -17.030 -3.276 0.015 1.00 93.38 100 VAL A C 1
ATOM 767 O O . VAL A 1 100 ? -16.597 -2.815 1.076 1.00 93.38 100 VAL A O 1
ATOM 770 N N . PRO A 1 101 ? -16.267 -3.347 -1.097 1.00 91.69 101 PRO A N 1
ATOM 771 C CA . PRO A 1 101 ? -14.824 -3.088 -1.123 1.00 91.69 101 PRO A CA 1
ATOM 772 C C . PRO A 1 101 ? -14.433 -1.599 -1.050 1.00 91.69 101 PRO A C 1
ATOM 774 O O . PRO A 1 101 ? -13.344 -1.204 -1.464 1.00 91.69 101 PRO A O 1
ATOM 777 N N . ALA A 1 102 ? -15.323 -0.753 -0.531 1.00 92.25 102 ALA A N 1
ATOM 778 C CA . ALA A 1 102 ? -15.054 0.657 -0.273 1.00 92.25 102 ALA A CA 1
ATOM 779 C C . ALA A 1 102 ? -14.337 0.846 1.073 1.00 92.25 102 ALA A C 1
ATOM 781 O O . ALA A 1 102 ? -14.445 -0.001 1.959 1.00 92.25 102 ALA A O 1
ATOM 782 N N . SER A 1 103 ? -13.646 1.977 1.249 1.00 92.12 103 SER A N 1
ATOM 783 C CA . SER A 1 103 ? -12.916 2.297 2.483 1.00 92.12 103 SER A CA 1
ATOM 784 C C . SER A 1 103 ? -13.823 2.280 3.718 1.00 92.12 103 SER A C 1
ATOM 786 O O . SER A 1 103 ? -14.762 3.073 3.837 1.00 92.12 103 SER A O 1
ATOM 788 N N . GLY A 1 104 ? -13.515 1.368 4.634 1.00 93.81 104 GLY A N 1
ATOM 789 C CA . GLY A 1 104 ? -14.163 1.168 5.922 1.00 93.81 104 GLY A CA 1
ATOM 790 C C . GLY A 1 104 ? -13.601 2.061 7.026 1.00 93.81 104 GLY A C 1
ATOM 791 O O . GLY A 1 104 ? -12.845 3.003 6.786 1.00 93.81 104 GLY A O 1
ATOM 792 N N . ALA A 1 105 ? -14.003 1.767 8.263 1.00 95.19 105 ALA A N 1
ATOM 793 C CA . ALA A 1 105 ? -13.693 2.605 9.418 1.00 95.19 105 ALA A CA 1
ATOM 794 C C . ALA A 1 105 ? -12.313 2.332 10.030 1.00 95.19 105 ALA A C 1
ATOM 796 O O . ALA A 1 105 ? -11.822 3.168 10.773 1.00 95.19 105 ALA A O 1
ATOM 797 N N . PHE A 1 106 ? -11.683 1.190 9.761 1.00 95.12 106 PHE A N 1
ATOM 798 C CA . PHE A 1 106 ? -10.404 0.835 10.381 1.00 95.12 106 PHE A CA 1
ATOM 799 C C . PHE A 1 106 ? -9.226 1.076 9.443 1.00 95.12 106 PHE A C 1
ATOM 801 O O . PHE A 1 106 ? -9.293 0.712 8.265 1.00 95.12 106 PHE A O 1
ATOM 808 N N . ARG A 1 107 ? -8.142 1.645 9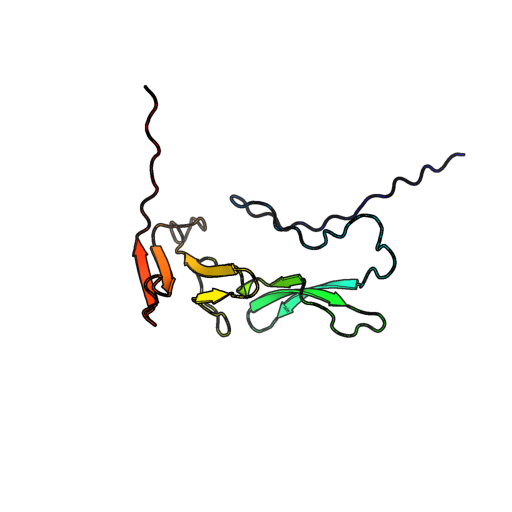.977 1.00 94.38 107 ARG A N 1
ATOM 809 C CA . ARG A 1 107 ? -6.879 1.896 9.273 1.00 94.38 107 ARG A CA 1
ATOM 810 C C . ARG A 1 107 ? -5.708 1.381 10.107 1.00 94.38 107 ARG A C 1
ATOM 812 O O . ARG A 1 107 ? -5.649 1.691 11.287 1.00 94.38 107 ARG A O 1
ATOM 819 N N . LEU A 1 108 ? -4.796 0.632 9.492 1.00 94.75 108 LEU A N 1
ATOM 820 C CA . LEU A 1 108 ? -3.524 0.184 10.064 1.00 94.75 108 LEU A CA 1
ATOM 821 C C . LEU A 1 108 ? -2.379 0.982 9.432 1.00 94.75 108 LEU A C 1
ATOM 823 O O . LEU A 1 108 ? -2.204 0.933 8.212 1.00 94.75 108 LEU A O 1
ATOM 827 N N . GLY A 1 109 ? -1.584 1.670 10.245 1.00 93.56 109 GLY A N 1
ATOM 828 C CA . GLY A 1 109 ? -0.455 2.479 9.776 1.00 93.56 109 GLY A CA 1
ATOM 829 C C . GLY A 1 109 ? 0.575 2.743 10.869 1.00 93.56 109 GLY A C 1
ATOM 830 O O . GLY A 1 109 ? 0.457 2.229 11.980 1.00 93.56 109 GLY A O 1
ATOM 831 N N . LEU A 1 110 ? 1.602 3.520 10.529 1.00 93.00 110 LEU A N 1
ATOM 832 C CA . LEU A 1 110 ? 2.673 3.899 11.453 1.00 93.00 110 LEU A CA 1
ATOM 833 C C . LEU A 1 110 ? 2.218 5.059 12.344 1.00 93.00 110 LEU A C 1
ATOM 835 O O . LEU A 1 110 ? 1.589 5.990 11.845 1.00 93.00 110 LEU A O 1
ATOM 839 N N . ASP A 1 111 ? 2.553 5.021 13.632 1.00 89.69 111 ASP A N 1
ATOM 840 C CA . ASP A 1 111 ? 2.234 6.105 14.558 1.00 89.69 111 ASP A CA 1
ATOM 841 C C . ASP A 1 111 ? 2.816 7.453 14.065 1.00 89.69 111 ASP A C 1
ATOM 843 O O . ASP A 1 111 ? 4.038 7.591 13.928 1.00 89.69 111 ASP A O 1
ATOM 847 N N . PRO A 1 112 ? 1.970 8.470 13.800 1.00 82.94 112 PRO A N 1
ATOM 848 C CA . PRO A 1 112 ? 2.429 9.779 13.347 1.00 82.94 112 PRO A CA 1
ATOM 849 C C . PRO A 1 112 ? 3.203 10.563 14.418 1.00 82.94 112 PRO A C 1
ATOM 851 O O . PRO A 1 112 ? 3.853 11.548 14.073 1.00 82.94 112 PRO A O 1
ATOM 854 N N . SER A 1 113 ? 3.165 10.149 15.691 1.00 86.44 113 SER A N 1
ATOM 855 C CA . SER A 1 113 ? 3.938 10.767 16.780 1.00 86.44 113 SER A CA 1
ATOM 856 C C . SER A 1 113 ? 5.455 10.575 16.638 1.00 86.44 113 SER A C 1
ATOM 858 O O . SER A 1 113 ? 6.232 11.236 17.328 1.00 86.44 113 SER A O 1
ATOM 860 N N . GLY A 1 114 ? 5.886 9.678 15.743 1.00 79.38 114 GLY A N 1
ATOM 861 C CA . GLY A 1 114 ? 7.285 9.295 15.568 1.00 79.38 114 GLY A CA 1
ATOM 862 C C . GLY A 1 114 ? 7.703 8.102 16.428 1.00 79.38 114 GLY A C 1
ATOM 863 O O . GLY A 1 114 ? 8.848 7.658 16.331 1.00 79.38 114 GLY A O 1
ATOM 864 N N . ALA A 1 115 ? 6.795 7.540 17.233 1.00 82.81 115 ALA A N 1
ATOM 865 C CA . ALA A 1 115 ? 7.020 6.233 17.829 1.00 82.81 115 ALA A CA 1
ATOM 866 C C . ALA A 1 115 ? 7.084 5.162 16.724 1.00 82.81 115 ALA A C 1
ATOM 868 O O . ALA A 1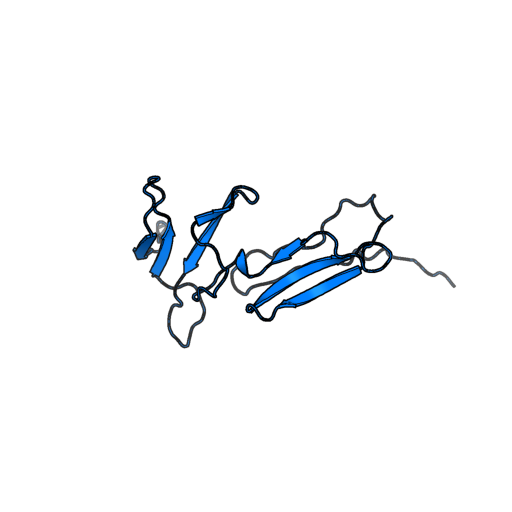 115 ? 6.249 5.119 15.824 1.00 82.81 115 ALA A O 1
ATOM 869 N N . ASN A 1 116 ? 8.066 4.259 16.790 1.00 86.44 116 ASN A N 1
ATOM 870 C CA . ASN A 1 116 ? 8.196 3.141 15.847 1.00 86.44 116 ASN A CA 1
ATOM 871 C C . ASN A 1 116 ? 7.171 2.035 16.157 1.00 86.44 116 ASN A C 1
ATOM 873 O O . ASN A 1 116 ? 7.536 0.907 16.490 1.00 86.44 116 ASN A O 1
ATOM 877 N N . GLN A 1 117 ? 5.885 2.371 16.096 1.00 93.38 117 GLN A N 1
ATOM 878 C CA . GLN A 1 117 ? 4.774 1.481 16.417 1.00 93.38 117 GLN A CA 1
ATOM 879 C C . GLN A 1 117 ? 3.733 1.496 15.302 1.00 93.38 117 GLN A C 1
ATOM 881 O O . GLN A 1 117 ? 3.530 2.504 14.626 1.00 93.38 117 GLN A O 1
ATOM 886 N N . LEU A 1 118 ? 3.066 0.358 15.116 1.00 92.62 118 LEU A N 1
ATOM 887 C CA . LEU A 1 118 ? 1.902 0.254 14.247 1.00 92.62 118 LEU A CA 1
ATOM 888 C C . LEU A 1 118 ? 0.638 0.394 15.086 1.00 92.62 118 LEU A C 1
ATOM 890 O O . LEU A 1 118 ? 0.497 -0.276 16.109 1.00 92.62 118 LEU A O 1
ATOM 894 N N . LEU A 1 119 ? -0.286 1.229 14.626 1.00 94.38 119 LEU A N 1
ATOM 895 C CA . LEU A 1 119 ? -1.557 1.474 15.293 1.00 94.38 119 LEU A CA 1
ATOM 896 C C . LEU A 1 119 ? -2.720 1.137 14.368 1.00 94.38 119 LEU A C 1
ATOM 898 O O . LEU A 1 119 ? -2.639 1.285 13.146 1.00 94.38 119 LEU A O 1
ATOM 902 N N . VAL A 1 120 ? -3.821 0.703 14.982 1.00 95.62 120 VAL A N 1
ATOM 903 C CA . VAL A 1 120 ? -5.115 0.562 14.318 1.00 95.62 120 VAL A CA 1
ATOM 904 C C . VAL A 1 120 ? -6.024 1.683 14.798 1.00 95.62 120 VAL A C 1
ATOM 906 O O . VAL A 1 120 ? -6.398 1.728 15.969 1.00 95.62 120 VAL A O 1
ATOM 909 N N . TRP A 1 121 ? -6.411 2.571 13.888 1.00 94.06 121 TRP A N 1
ATOM 910 C CA . TRP A 1 121 ? -7.345 3.654 14.179 1.00 94.06 121 TRP A CA 1
ATOM 911 C C . TRP A 1 121 ? -8.734 3.325 13.665 1.00 94.06 121 TRP A C 1
ATOM 913 O O . TRP A 1 121 ? -8.893 2.822 12.550 1.00 94.06 121 TRP A O 1
ATOM 923 N N . ARG A 1 122 ? -9.748 3.693 14.451 1.00 95.31 122 ARG A N 1
ATOM 924 C CA . ARG A 1 122 ? -11.117 3.831 13.962 1.00 95.31 122 ARG A CA 1
ATOM 925 C C . ARG A 1 122 ? -11.318 5.265 13.472 1.00 95.31 122 ARG A C 1
ATOM 927 O O . ARG A 1 122 ? -11.460 6.188 14.267 1.00 95.31 122 ARG A O 1
ATOM 934 N N . MET A 1 123 ? -11.332 5.439 12.162 1.00 88.88 123 MET A N 1
ATOM 935 C CA . MET A 1 123 ? -11.606 6.698 11.485 1.00 88.88 123 MET A CA 1
ATOM 936 C C . MET A 1 123 ? -13.080 7.075 11.674 1.00 88.88 123 MET A C 1
ATOM 938 O O . MET A 1 123 ? -13.981 6.309 11.322 1.00 88.88 123 MET A O 1
ATOM 942 N N . VAL A 1 124 ? -13.333 8.272 12.197 1.00 83.25 124 VAL A N 1
ATOM 943 C CA . VAL A 1 124 ? -14.668 8.878 12.208 1.00 83.25 124 VAL A CA 1
ATOM 944 C C . VAL A 1 124 ? -14.766 9.776 10.979 1.00 83.25 124 VAL A C 1
ATOM 946 O O . VAL A 1 124 ? -13.905 10.630 10.768 1.00 83.25 124 VAL A O 1
ATOM 949 N N . LYS A 1 125 ? -15.785 9.583 10.133 1.00 65.94 125 LYS A N 1
ATOM 950 C CA . LYS A 1 125 ? -16.048 10.536 9.049 1.00 65.94 125 LYS A CA 1
ATOM 951 C C . LYS A 1 125 ? -16.514 11.842 9.688 1.00 65.94 125 LYS A C 1
ATOM 953 O O . LYS A 1 125 ? -17.544 11.852 10.352 1.00 65.94 125 LYS A O 1
ATOM 958 N N . SER A 1 126 ? -15.756 12.917 9.487 1.00 56.38 126 SER A N 1
ATOM 959 C CA . SER A 1 126 ? -16.219 14.275 9.766 1.00 56.38 126 SER A CA 1
ATOM 960 C C . SER A 1 126 ? -17.464 14.529 8.915 1.00 56.38 126 SER A C 1
ATOM 962 O O . SER A 1 126 ? -17.378 14.643 7.692 1.00 56.38 126 SER A O 1
ATOM 964 N N . THR A 1 127 ? -18.638 14.528 9.539 1.00 54.03 127 THR A N 1
ATOM 965 C CA . THR A 1 127 ? -19.817 15.166 8.962 1.00 54.03 127 THR A CA 1
ATOM 966 C C . THR A 1 127 ? -19.573 16.665 9.066 1.00 54.03 127 THR A C 1
ATOM 968 O O . THR A 1 127 ? -19.494 17.192 10.176 1.00 54.03 127 THR A O 1
ATOM 971 N N . GLY A 1 128 ? -19.388 17.336 7.926 1.00 54.53 128 GLY A N 1
ATOM 972 C CA . GLY A 1 128 ? -19.348 18.797 7.886 1.00 54.53 128 GLY A CA 1
ATOM 973 C C . GLY A 1 128 ? -20.628 19.401 8.486 1.00 54.53 128 GLY A C 1
ATOM 974 O O . GLY A 1 128 ? -21.632 18.690 8.608 1.00 54.53 128 GLY A O 1
ATOM 975 N N . PRO A 1 129 ? -20.601 20.680 8.896 1.00 50.94 129 PRO A N 1
ATOM 976 C CA . PRO A 1 129 ? -21.772 21.328 9.470 1.00 50.94 129 PRO A CA 1
ATOM 977 C C . PRO A 1 129 ? -22.939 21.278 8.477 1.00 50.94 129 PRO A C 1
ATOM 979 O O . PRO A 1 129 ? -22.766 21.534 7.287 1.00 50.94 129 PRO A O 1
ATOM 982 N N . VAL A 1 130 ? -24.122 20.914 8.976 1.00 56.47 130 VAL A N 1
ATOM 983 C CA . VAL A 1 130 ? -25.383 21.092 8.255 1.00 56.47 130 VAL A CA 1
ATOM 984 C C . VAL A 1 130 ? -25.627 22.597 8.221 1.00 56.47 130 VAL A C 1
ATOM 986 O O . VAL A 1 130 ? -25.926 23.185 9.258 1.00 56.47 130 VAL A O 1
ATOM 989 N N . GLU A 1 131 ? -25.414 23.228 7.068 1.00 47.06 131 GLU A N 1
ATOM 990 C CA . GLU A 1 131 ? -25.863 24.604 6.855 1.00 47.06 131 GLU A CA 1
ATOM 991 C C . GLU A 1 131 ? -27.398 24.620 6.907 1.00 47.06 131 GLU A C 1
ATOM 993 O O . GLU A 1 131 ? -28.061 23.870 6.186 1.00 47.06 131 GLU A O 1
ATOM 998 N N . SER A 1 132 ? -27.926 25.408 7.845 1.00 62.41 132 SER A N 1
ATOM 999 C CA . SER A 1 132 ? -29.346 25.720 8.042 1.00 62.41 132 SER A CA 1
ATOM 1000 C C . SER A 1 132 ? -29.833 26.765 7.054 1.00 62.41 132 SER A C 1
ATOM 1002 O O . SER A 1 132 ? -29.078 27.750 6.883 1.00 62.41 132 SER A O 1
#

Secondary structure (D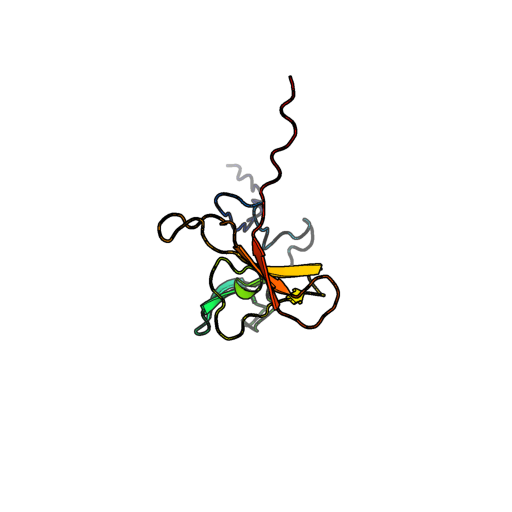SSP, 8-state):
------------EEEETTEEEEES----TT-TT--PEEEEEE-TTS-EEEEEE-GGG-EEEEEEEGGGS--S---TT---EEETTTTEEE-EEEEEETTEEEEEEEEEEE-TTS-S-EEEEEPPP-------

Foldseek 3Di:
DDDDDDPDDDWDWDDDPPDDIDTQDDDPPPPPPWQFDWDWDQDPQRKTWIFGAGPPRHTHDTRDICLQPAEADDTPPRDAAADPVVRDGDKYFHACDPVGSDGHQWIWGADPVPPRDIDIGRHDPPPDDDDD

Radius of gyration: 19.88 Å; chains: 1; bounding box: 46×39×68 Å